Protein AF-A0A920R6Z5-F1 (afdb_monomer_lite)

Radius of gyration: 28.49 Å; chains: 1; bounding box: 77×48×72 Å

Sequence (158 aa):
MKVIALLLIAATTLSLGACSESNEEIQQRSEGIVAGDNTSSSNQIASERIIYRGDPPYLTNQPILDGKLHVNNTDDYLLFGGENIEEIRFSASKRSGGKATTVFRESGIGFLMDEQPYIEFSYHNKFYSLQILSRPYFYTMDFREIPSATIQLSEGYR

pLDDT: mean 74.61, std 23.25, range [28.02, 97.31]

Structure (mmCIF, N/CA/C/O backbone):
data_AF-A0A920R6Z5-F1
#
_entry.id   AF-A0A920R6Z5-F1
#
loop_
_atom_site.group_PDB
_atom_site.id
_atom_site.type_symbol
_atom_site.label_atom_id
_atom_site.label_alt_id
_atom_site.label_comp_id
_atom_site.label_asym_id
_atom_site.label_entity_id
_atom_site.label_seq_id
_atom_site.pdbx_PDB_ins_code
_atom_site.Cartn_x
_atom_site.Cartn_y
_atom_site.Cartn_z
_atom_site.occupancy
_atom_site.B_iso_or_equiv
_atom_site.auth_seq_id
_atom_site.auth_comp_id
_atom_site.auth_asym_id
_atom_site.auth_atom_id
_atom_site.pdbx_PDB_model_num
ATOM 1 N N . MET A 1 1 ? 57.783 -34.758 -15.915 1.00 42.62 1 MET A N 1
ATOM 2 C CA . MET A 1 1 ? 58.717 -33.999 -15.054 1.00 42.62 1 MET A CA 1
ATOM 3 C C . MET A 1 1 ? 57.953 -33.548 -13.820 1.00 42.62 1 MET A C 1
ATOM 5 O O . MET A 1 1 ? 56.875 -32.992 -13.966 1.00 42.62 1 MET A O 1
ATOM 9 N N . LYS A 1 2 ? 58.451 -33.908 -12.633 1.00 38.75 2 LYS A N 1
ATOM 10 C CA . LYS A 1 2 ? 57.886 -33.570 -11.318 1.00 38.75 2 LYS A CA 1
ATOM 11 C C . LYS A 1 2 ? 58.330 -32.161 -10.925 1.00 38.75 2 LYS A C 1
ATOM 13 O O . LYS A 1 2 ? 59.527 -31.910 -10.997 1.00 38.75 2 LYS A O 1
ATOM 18 N N . VAL A 1 3 ? 57.426 -31.332 -10.404 1.00 36.19 3 VAL A N 1
ATOM 19 C CA . VAL A 1 3 ? 57.762 -30.359 -9.351 1.00 36.19 3 VAL A CA 1
ATOM 20 C C . VAL A 1 3 ? 56.613 -30.343 -8.345 1.00 36.19 3 VAL A C 1
ATOM 22 O O . VAL A 1 3 ? 55.502 -29.920 -8.641 1.00 36.19 3 VAL A O 1
ATOM 25 N N . ILE A 1 4 ? 56.913 -30.890 -7.171 1.00 41.59 4 ILE A N 1
ATOM 26 C CA . ILE A 1 4 ? 56.166 -30.762 -5.922 1.00 41.59 4 ILE A CA 1
ATOM 27 C C . ILE A 1 4 ? 56.703 -29.491 -5.261 1.00 41.59 4 ILE A C 1
ATOM 29 O O . ILE A 1 4 ? 57.918 -29.371 -5.116 1.00 41.59 4 ILE A O 1
ATOM 33 N N . ALA A 1 5 ? 55.829 -28.577 -4.845 1.00 42.25 5 ALA A N 1
ATOM 34 C CA . ALA A 1 5 ? 56.184 -27.524 -3.901 1.00 42.25 5 ALA A CA 1
ATOM 35 C C . ALA A 1 5 ? 55.310 -27.679 -2.654 1.00 42.25 5 ALA A C 1
ATOM 37 O O . ALA A 1 5 ? 54.082 -27.667 -2.713 1.00 42.25 5 ALA A O 1
ATOM 38 N N . LEU A 1 6 ? 56.011 -27.922 -1.556 1.00 33.56 6 LEU A N 1
ATOM 39 C CA . LEU A 1 6 ? 55.560 -28.206 -0.205 1.00 33.56 6 LEU A CA 1
ATOM 40 C C . LEU A 1 6 ? 55.839 -26.961 0.657 1.00 33.56 6 LEU A C 1
ATOM 42 O O . LEU A 1 6 ? 56.820 -26.267 0.391 1.00 33.56 6 LEU A O 1
ATOM 46 N N . LEU A 1 7 ? 55.087 -26.826 1.761 1.00 32.56 7 LEU A N 1
ATOM 47 C CA . LEU A 1 7 ? 55.405 -26.045 2.979 1.00 32.56 7 LEU A CA 1
ATOM 48 C C . LEU A 1 7 ? 55.117 -24.520 2.878 1.00 32.56 7 LEU A C 1
ATOM 50 O O . LEU A 1 7 ? 55.384 -23.905 1.859 1.00 32.56 7 LEU A O 1
ATOM 54 N N . LEU A 1 8 ? 54.542 -23.824 3.871 1.00 31.42 8 LEU A N 1
ATOM 55 C CA . LEU A 1 8 ? 54.664 -23.947 5.329 1.00 31.42 8 LEU A CA 1
ATOM 56 C C . LEU A 1 8 ? 53.403 -23.395 6.042 1.00 31.42 8 LEU A C 1
ATOM 58 O O . LEU A 1 8 ? 5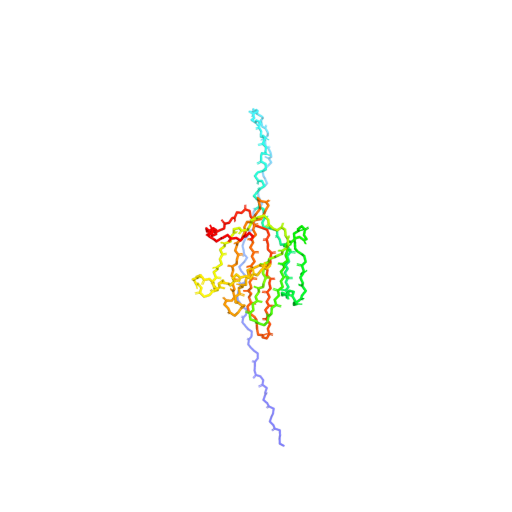2.873 -22.358 5.653 1.00 31.42 8 LEU A O 1
ATOM 62 N N . ILE A 1 9 ? 52.972 -24.059 7.118 1.00 42.78 9 ILE A N 1
ATOM 63 C CA . ILE A 1 9 ? 51.982 -23.566 8.091 1.00 42.78 9 ILE A CA 1
ATOM 64 C C . ILE A 1 9 ? 52.727 -22.713 9.126 1.00 42.78 9 ILE A C 1
ATOM 66 O O . ILE A 1 9 ? 53.754 -23.155 9.639 1.00 42.78 9 ILE A O 1
ATOM 70 N N . ALA A 1 10 ? 52.194 -21.544 9.484 1.00 38.34 10 ALA A N 1
ATOM 71 C CA . ALA A 1 10 ? 52.600 -20.817 10.684 1.00 38.34 10 ALA A CA 1
ATOM 72 C C . ALA A 1 10 ? 51.355 -20.463 11.506 1.00 38.34 10 ALA A C 1
ATOM 74 O O . ALA A 1 10 ? 50.543 -19.630 11.111 1.00 38.34 10 ALA A O 1
ATOM 75 N N . ALA A 1 11 ? 51.211 -21.151 12.637 1.00 41.53 11 ALA A N 1
ATOM 76 C CA . ALA A 1 11 ? 50.287 -20.814 13.706 1.00 41.53 11 ALA A CA 1
ATOM 77 C C . ALA A 1 11 ? 51.002 -19.888 14.696 1.00 41.53 11 ALA A C 1
ATOM 79 O O . ALA A 1 11 ? 52.106 -20.202 15.142 1.00 41.53 11 ALA A O 1
ATOM 80 N N . THR A 1 12 ? 50.359 -18.791 15.084 1.00 43.72 12 THR A N 1
ATOM 81 C CA . THR A 1 12 ? 50.748 -18.004 16.259 1.00 43.72 12 THR A CA 1
ATOM 82 C C . THR A 1 12 ? 49.513 -17.706 17.098 1.00 43.72 12 THR A C 1
ATOM 84 O O . THR A 1 12 ? 48.688 -16.855 16.784 1.00 43.72 12 THR A O 1
ATOM 87 N N . THR A 1 13 ? 49.397 -18.468 18.180 1.00 47.91 13 THR A N 1
ATOM 88 C CA . THR A 1 13 ? 48.501 -18.262 19.319 1.00 47.91 13 THR A CA 1
ATOM 89 C C . THR A 1 13 ? 49.161 -17.331 20.333 1.00 47.91 13 THR A C 1
ATOM 91 O O . THR A 1 13 ? 50.270 -17.631 20.761 1.00 47.91 13 THR A O 1
ATOM 94 N N . LEU A 1 14 ? 48.471 -16.279 20.776 1.00 35.09 14 LEU A N 1
ATOM 95 C CA . LEU A 1 14 ? 48.742 -15.464 21.976 1.00 35.09 14 LEU A CA 1
ATOM 96 C C . LEU A 1 14 ? 47.392 -14.795 22.312 1.00 35.09 14 LEU A C 1
ATOM 98 O O . LEU A 1 14 ? 46.780 -14.237 21.412 1.00 35.09 14 LEU A O 1
ATOM 102 N N . SER A 1 15 ? 46.809 -14.777 23.506 1.00 40.41 15 SER A N 1
ATOM 103 C CA . SER A 1 15 ? 47.178 -15.187 24.858 1.00 40.41 15 SER A CA 1
ATOM 104 C C . SER A 1 15 ? 45.860 -15.173 25.661 1.00 40.41 15 SER A C 1
ATOM 106 O O . SER A 1 15 ? 45.115 -14.195 25.573 1.00 40.41 15 SER A O 1
ATOM 108 N N . LEU A 1 16 ? 45.543 -16.245 26.398 1.00 37.94 16 LEU A N 1
ATOM 109 C CA . LEU A 1 16 ? 44.455 -16.247 27.382 1.00 37.94 16 LEU A CA 1
ATOM 110 C C . LEU A 1 16 ? 44.943 -15.539 28.649 1.00 37.94 16 LEU A C 1
ATOM 112 O O . LEU A 1 16 ? 45.855 -16.019 29.317 1.00 37.94 16 LEU A O 1
ATOM 116 N N . GLY A 1 17 ? 44.314 -14.416 28.988 1.00 35.28 17 GLY A N 1
ATOM 117 C CA . GLY A 1 17 ? 44.432 -13.819 30.313 1.00 35.28 17 GLY A CA 1
ATOM 118 C C . GLY A 1 17 ? 43.530 -14.561 31.295 1.00 35.28 17 GLY A C 1
ATOM 119 O O . GLY A 1 17 ? 42.311 -14.526 31.153 1.00 35.28 17 GLY A O 1
ATOM 120 N N . ALA A 1 18 ? 44.138 -15.216 32.282 1.00 34.34 18 ALA A N 1
ATOM 121 C CA . ALA A 1 18 ? 43.479 -15.737 33.472 1.00 34.34 18 ALA A CA 1
ATOM 122 C C . ALA A 1 18 ? 44.054 -15.037 34.709 1.00 34.34 18 ALA A C 1
ATOM 124 O O . ALA A 1 18 ? 45.264 -15.064 34.903 1.00 34.34 18 ALA A O 1
ATOM 125 N N . CYS A 1 19 ? 43.165 -14.451 35.509 1.00 32.09 19 CYS A N 1
ATOM 126 C CA . CYS A 1 19 ? 43.251 -14.087 36.932 1.00 32.09 19 CYS A CA 1
ATOM 127 C C . CYS A 1 19 ? 41.783 -13.854 37.348 1.00 32.09 19 CYS A C 1
ATOM 129 O O . CYS A 1 19 ? 41.050 -13.266 36.562 1.00 32.09 19 CYS A O 1
ATOM 131 N N . SER A 1 20 ? 41.227 -14.169 38.511 1.00 36.91 20 SER A N 1
ATOM 132 C CA . SER A 1 20 ? 41.544 -14.935 39.718 1.00 36.91 20 SER A CA 1
ATOM 133 C C . SER A 1 20 ? 40.230 -14.884 40.528 1.00 36.91 20 SER A C 1
ATOM 135 O O . SER A 1 20 ? 39.497 -13.901 40.429 1.00 36.91 20 SER A O 1
ATOM 137 N N . GLU A 1 21 ? 39.918 -15.927 41.291 1.00 40.72 21 GLU A N 1
ATOM 138 C CA . GLU A 1 21 ? 38.695 -16.070 42.097 1.00 40.72 21 GLU A CA 1
ATOM 139 C C . GLU A 1 21 ? 38.571 -15.034 43.230 1.00 40.72 21 GLU A C 1
ATOM 141 O O . GLU A 1 21 ? 39.572 -14.654 43.836 1.00 40.72 21 GLU A O 1
ATOM 146 N N . SER A 1 22 ? 37.325 -14.694 43.587 1.00 35.16 22 SER A N 1
ATOM 147 C CA . SER A 1 22 ? 36.889 -14.531 44.985 1.00 35.16 22 SER A CA 1
ATOM 148 C C . SER A 1 22 ? 35.356 -14.560 45.077 1.00 35.16 22 SER A C 1
ATOM 150 O O . SER A 1 22 ? 34.678 -13.644 44.610 1.00 35.16 22 SER A O 1
ATOM 152 N N . ASN A 1 23 ? 34.830 -15.627 45.684 1.00 38.75 23 ASN A N 1
ATOM 153 C CA . ASN A 1 23 ? 33.457 -15.731 46.176 1.00 38.75 23 ASN A CA 1
ATOM 154 C C . ASN A 1 23 ? 33.292 -14.841 47.412 1.00 38.75 23 ASN A C 1
ATOM 156 O O . ASN A 1 23 ? 34.039 -15.024 48.369 1.00 38.75 23 ASN A O 1
ATOM 160 N N . GLU A 1 24 ? 32.261 -13.998 47.446 1.00 41.25 24 GLU A N 1
ATOM 161 C CA . GLU A 1 24 ? 31.613 -13.614 48.703 1.00 41.25 24 GLU A CA 1
ATOM 162 C C . GLU A 1 24 ? 30.091 -13.674 48.540 1.00 41.25 24 GLU A C 1
ATOM 164 O O . GLU A 1 24 ? 29.473 -12.982 47.732 1.00 41.25 24 GLU A O 1
ATOM 169 N N . GLU A 1 25 ? 29.514 -14.585 49.313 1.00 33.25 25 GLU A N 1
ATOM 170 C CA . GLU A 1 25 ? 28.097 -14.817 49.532 1.00 33.25 25 GLU A CA 1
ATOM 171 C C . GLU A 1 25 ? 27.664 -13.922 50.704 1.00 33.25 25 GLU A C 1
ATOM 173 O O . GLU A 1 25 ? 28.235 -14.025 51.789 1.00 33.25 25 GLU A O 1
ATOM 178 N N . ILE A 1 26 ? 26.665 -13.049 50.527 1.00 39.03 26 ILE A N 1
ATOM 179 C CA . ILE A 1 26 ? 25.996 -12.392 51.662 1.00 39.03 26 ILE A CA 1
ATOM 180 C C . ILE A 1 26 ? 24.482 -12.573 51.546 1.00 39.03 26 ILE A C 1
ATOM 182 O O . ILE A 1 26 ? 23.834 -12.152 50.588 1.00 39.03 26 ILE A O 1
ATOM 186 N N . GLN A 1 27 ? 23.959 -13.243 52.573 1.00 32.97 27 GLN A N 1
ATOM 187 C CA . GLN A 1 27 ? 22.570 -13.601 52.816 1.00 32.97 27 GLN A CA 1
ATOM 188 C C . GLN A 1 27 ? 21.694 -12.416 53.261 1.00 32.97 27 GLN A C 1
ATOM 190 O O . GLN A 1 27 ? 22.149 -11.427 53.830 1.00 32.97 27 GLN A O 1
ATOM 195 N N . GLN A 1 28 ? 20.399 -12.614 53.013 1.00 39.69 28 GLN A N 1
ATOM 196 C CA . GLN A 1 28 ? 19.199 -11.867 53.403 1.00 39.69 28 GLN A CA 1
ATOM 197 C C . GLN A 1 28 ? 19.216 -11.124 54.752 1.00 39.69 28 GLN A C 1
ATOM 199 O O . GLN A 1 28 ? 19.573 -11.681 55.789 1.00 39.69 28 GLN A O 1
ATOM 204 N N . ARG A 1 29 ? 18.567 -9.948 54.774 1.00 33.38 29 ARG A N 1
ATOM 205 C CA . ARG A 1 29 ? 17.777 -9.502 55.933 1.00 33.38 29 ARG A CA 1
ATOM 206 C C . ARG A 1 29 ? 16.537 -8.721 55.484 1.00 33.38 29 ARG A C 1
ATOM 208 O O . ARG A 1 29 ? 16.626 -7.752 54.740 1.00 33.38 29 ARG A O 1
ATOM 215 N N . SER A 1 30 ? 15.385 -9.210 55.924 1.00 41.75 30 SER A N 1
ATOM 216 C CA . SER A 1 30 ? 14.029 -8.694 55.727 1.00 41.75 30 SER A CA 1
ATOM 217 C C . SER A 1 30 ? 13.649 -7.672 56.797 1.00 41.75 30 SER A C 1
ATOM 219 O O . SER A 1 30 ? 13.779 -8.026 57.965 1.00 41.75 30 SER A O 1
ATOM 221 N N . GLU A 1 31 ? 13.063 -6.524 56.435 1.00 37.06 31 GLU A N 1
ATOM 222 C CA . GLU A 1 31 ? 12.130 -5.747 57.281 1.00 37.06 31 GLU A CA 1
ATOM 223 C C . GLU A 1 31 ? 11.073 -5.051 56.376 1.00 37.06 31 GLU A C 1
ATOM 225 O O . GLU A 1 31 ? 11.426 -4.455 55.360 1.00 37.06 31 GLU A O 1
ATOM 230 N N . GLY A 1 32 ? 9.773 -5.205 56.695 1.00 28.02 32 GLY A N 1
ATOM 231 C CA . GLY A 1 32 ? 8.626 -4.509 56.058 1.00 28.02 32 GLY A CA 1
ATOM 232 C C . GLY A 1 32 ? 8.559 -3.023 56.462 1.00 28.02 32 GLY A C 1
ATOM 233 O O . GLY A 1 32 ? 9.382 -2.581 57.250 1.00 28.02 32 GLY A O 1
ATOM 234 N N . ILE A 1 33 ? 7.635 -2.147 56.045 1.00 38.56 33 ILE A N 1
ATOM 235 C CA . ILE A 1 33 ? 6.240 -2.166 55.546 1.00 38.56 33 ILE A CA 1
ATOM 236 C C . ILE A 1 33 ? 6.088 -0.834 54.737 1.00 38.56 33 ILE A C 1
ATOM 238 O O . ILE A 1 33 ? 6.807 0.116 55.029 1.00 38.56 33 ILE A O 1
ATOM 242 N N . VAL A 1 34 ? 5.274 -0.695 53.678 1.00 36.81 34 VAL A N 1
ATOM 243 C CA . VAL A 1 34 ? 3.970 0.023 53.654 1.00 36.81 34 VAL A CA 1
ATOM 244 C C . VAL A 1 34 ? 3.462 0.080 52.204 1.00 36.81 34 VAL A C 1
ATOM 246 O O . VAL A 1 34 ? 4.226 0.270 51.262 1.00 36.81 34 VAL A O 1
ATOM 249 N N . ALA A 1 35 ? 2.148 -0.101 52.080 1.00 40.06 35 ALA A N 1
ATOM 250 C CA . ALA A 1 35 ? 1.331 -0.124 50.880 1.00 40.06 35 ALA A CA 1
ATOM 251 C C . ALA A 1 35 ? 1.556 1.036 49.895 1.00 40.06 35 ALA A C 1
ATOM 253 O O . ALA A 1 35 ? 1.535 2.210 50.258 1.00 40.06 35 ALA A O 1
ATOM 254 N N . GLY A 1 36 ? 1.630 0.667 48.621 1.00 34.72 36 GLY A N 1
ATOM 255 C CA . GLY A 1 36 ? 1.333 1.509 47.474 1.00 34.72 36 GLY A CA 1
ATOM 256 C C . GLY A 1 36 ? 0.700 0.597 46.437 1.00 34.72 36 GLY A C 1
ATOM 257 O O . GLY A 1 36 ? 1.312 -0.386 46.025 1.00 34.72 36 GLY A O 1
ATOM 258 N N . ASP A 1 37 ? -0.559 0.865 46.125 1.00 42.03 37 ASP A N 1
ATOM 259 C CA . ASP A 1 37 ? -1.397 0.114 45.203 1.00 42.03 37 ASP A CA 1
ATOM 260 C C . ASP A 1 37 ? -0.752 0.131 43.809 1.00 42.03 37 ASP A C 1
ATOM 262 O O . ASP A 1 37 ? -0.951 1.047 43.011 1.00 42.03 37 ASP A O 1
ATOM 266 N N . ASN A 1 38 ? 0.099 -0.856 43.525 1.00 41.19 38 ASN A N 1
ATOM 267 C CA . ASN A 1 38 ? 0.658 -1.060 42.199 1.00 41.19 38 ASN A CA 1
ATOM 268 C C . ASN A 1 38 ? -0.432 -1.696 41.343 1.00 41.19 38 ASN A C 1
ATOM 270 O O . ASN A 1 38 ? -0.385 -2.883 41.008 1.00 41.19 38 ASN A O 1
ATOM 274 N N . THR A 1 39 ? -1.402 -0.871 40.946 1.00 44.78 39 THR A N 1
ATOM 275 C CA . THR A 1 39 ? -2.065 -1.076 39.666 1.00 44.78 39 THR A CA 1
ATOM 276 C C . THR A 1 39 ? -0.950 -1.017 38.635 1.00 44.78 39 THR A C 1
ATOM 278 O O . THR A 1 39 ? -0.516 0.047 38.199 1.00 44.78 39 THR A O 1
ATOM 281 N N . SER A 1 40 ? -0.416 -2.188 38.309 1.00 40.28 40 SER A N 1
ATOM 282 C CA . SER A 1 40 ? 0.400 -2.399 37.132 1.00 40.28 40 SER A CA 1
ATOM 283 C C . SER A 1 40 ? -0.539 -2.192 35.955 1.00 40.28 40 SER A C 1
ATOM 285 O O . SER A 1 40 ? -1.080 -3.128 35.376 1.00 40.28 40 SER A O 1
ATOM 287 N N . SER A 1 41 ? -0.774 -0.925 35.617 1.00 43.06 41 SER A N 1
ATOM 288 C CA . SER A 1 41 ? -1.143 -0.552 34.269 1.00 43.06 41 SER A CA 1
ATOM 289 C C . SER A 1 41 ? -0.015 -1.098 33.414 1.00 43.06 41 SER A C 1
ATOM 291 O O . SER A 1 41 ? 1.050 -0.486 33.301 1.00 43.06 41 SER A O 1
ATOM 293 N N . SER A 1 42 ? -0.206 -2.309 32.886 1.00 45.69 42 SER A N 1
ATOM 294 C CA . SER A 1 42 ? 0.573 -2.751 31.755 1.00 45.69 42 SER A CA 1
ATOM 295 C C . SER A 1 42 ? 0.276 -1.702 30.699 1.00 45.69 42 SER A C 1
ATOM 297 O O . SER A 1 42 ? -0.775 -1.728 30.058 1.00 45.69 42 SER A O 1
ATOM 299 N N . ASN A 1 43 ? 1.173 -0.731 30.559 1.00 43.12 43 ASN A N 1
ATOM 300 C CA . ASN A 1 43 ? 1.348 -0.057 29.297 1.00 43.12 43 ASN A CA 1
ATOM 301 C C . ASN A 1 43 ? 1.732 -1.190 28.352 1.00 43.12 43 ASN A C 1
ATOM 303 O O . ASN A 1 43 ? 2.906 -1.528 28.214 1.00 43.12 43 ASN A O 1
ATOM 307 N N . GLN A 1 44 ? 0.724 -1.860 27.788 1.00 53.41 44 GLN A N 1
ATOM 308 C CA . GLN A 1 44 ? 0.903 -2.620 26.575 1.00 53.41 44 GLN A CA 1
ATOM 309 C C . GLN A 1 44 ? 1.357 -1.567 25.583 1.00 53.41 44 GLN A C 1
ATOM 311 O O . GLN A 1 44 ? 0.554 -0.809 25.045 1.00 53.41 44 GLN A O 1
ATOM 316 N N . ILE A 1 45 ? 2.675 -1.444 25.445 1.00 59.34 45 ILE A N 1
ATOM 317 C CA . ILE A 1 45 ? 3.290 -0.759 24.326 1.00 59.34 45 ILE A CA 1
ATOM 318 C C . ILE A 1 45 ? 2.665 -1.458 23.128 1.00 59.34 45 ILE A C 1
ATOM 320 O O . ILE A 1 45 ? 2.931 -2.642 22.910 1.00 59.34 45 ILE A O 1
ATOM 324 N N . ALA A 1 46 ? 1.723 -0.784 22.470 1.00 62.78 46 ALA A N 1
ATOM 325 C CA . ALA A 1 46 ? 0.991 -1.350 21.357 1.00 62.78 46 ALA A CA 1
ATOM 326 C C . ALA A 1 46 ? 2.038 -1.787 20.327 1.00 62.78 46 ALA A C 1
ATOM 328 O O . ALA A 1 46 ? 2.780 -0.971 19.781 1.00 62.78 46 ALA A O 1
ATOM 329 N N . SER A 1 47 ? 2.203 -3.101 20.204 1.00 76.50 47 SER A N 1
ATOM 330 C CA . SER A 1 47 ? 3.290 -3.698 19.441 1.00 76.50 47 SER A CA 1
ATOM 331 C C . SER A 1 47 ? 2.855 -3.821 17.990 1.00 76.50 47 SER A C 1
ATOM 333 O O . SER A 1 47 ? 1.697 -4.145 17.717 1.00 76.50 47 SER A O 1
ATOM 335 N N . GLU A 1 48 ? 3.775 -3.559 17.064 1.00 89.19 48 GLU A N 1
ATOM 336 C CA . GLU A 1 48 ? 3.539 -3.816 15.646 1.00 89.19 48 GLU A CA 1
ATOM 337 C C . GLU A 1 48 ? 3.149 -5.284 15.433 1.00 89.19 48 GLU A C 1
ATOM 339 O O . GLU A 1 48 ? 3.805 -6.202 15.934 1.00 89.19 48 GLU A O 1
ATOM 344 N N . ARG A 1 49 ? 2.103 -5.515 14.638 1.00 93.19 49 ARG A N 1
ATOM 345 C CA . ARG A 1 49 ? 1.666 -6.859 14.253 1.00 93.19 49 ARG A CA 1
ATOM 34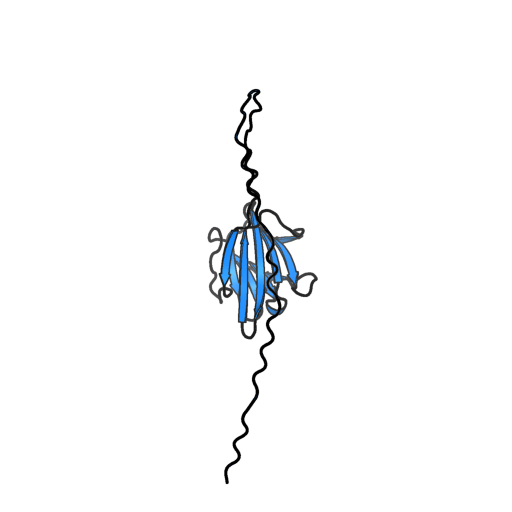6 C C . ARG A 1 49 ? 1.874 -7.052 12.759 1.00 93.19 49 ARG A C 1
ATOM 348 O O . ARG A 1 49 ? 1.299 -6.333 11.948 1.00 93.19 49 ARG A O 1
ATOM 355 N N . ILE A 1 50 ? 2.636 -8.079 12.390 1.00 93.06 50 ILE A N 1
ATOM 356 C CA . ILE A 1 50 ? 2.790 -8.488 10.989 1.00 93.06 50 ILE A CA 1
ATOM 357 C C . ILE A 1 50 ? 1.481 -9.131 10.520 1.00 93.06 50 ILE A C 1
ATOM 359 O O . ILE A 1 50 ? 1.001 -10.089 11.128 1.00 93.06 50 ILE A O 1
ATOM 363 N N . ILE A 1 51 ? 0.913 -8.599 9.439 1.00 90.81 51 ILE A N 1
ATOM 364 C CA . ILE A 1 51 ? -0.281 -9.141 8.782 1.00 90.81 51 ILE A CA 1
ATOM 365 C C . ILE A 1 51 ? 0.135 -10.050 7.630 1.00 90.81 51 ILE A C 1
ATOM 367 O O . ILE A 1 51 ? -0.382 -11.156 7.500 1.00 90.81 51 ILE A O 1
ATOM 371 N N . TYR A 1 52 ? 1.079 -9.593 6.806 1.00 90.25 52 TYR A N 1
ATOM 372 C CA . TYR A 1 52 ? 1.575 -10.343 5.660 1.00 90.25 52 TYR A CA 1
ATOM 373 C C . TYR A 1 52 ? 3.038 -10.000 5.374 1.00 90.25 52 TYR A C 1
ATOM 375 O O . TYR A 1 52 ? 3.445 -8.844 5.476 1.00 90.25 52 TYR A O 1
ATOM 383 N N . ARG A 1 53 ? 3.820 -11.006 4.976 1.00 92.81 53 ARG A N 1
ATOM 384 C CA . ARG A 1 53 ? 5.165 -10.822 4.427 1.00 92.81 53 ARG A CA 1
ATOM 385 C C . ARG A 1 53 ? 5.410 -11.848 3.331 1.00 92.81 53 ARG A C 1
ATOM 387 O O . ARG A 1 53 ? 5.349 -13.045 3.597 1.00 92.81 53 ARG A O 1
ATOM 394 N N . GLY A 1 54 ? 5.719 -11.378 2.132 1.00 91.50 54 GLY A N 1
ATOM 395 C CA . GLY A 1 54 ? 5.910 -12.244 0.973 1.00 91.50 54 GLY A CA 1
ATOM 396 C C . GLY A 1 54 ? 5.792 -11.476 -0.331 1.00 91.50 54 GLY A C 1
ATOM 397 O O . GLY A 1 54 ? 5.980 -10.260 -0.353 1.00 91.50 54 GLY A O 1
ATOM 398 N N . ASP A 1 55 ? 5.481 -12.183 -1.405 1.00 90.88 55 ASP A N 1
ATOM 399 C CA . ASP A 1 55 ? 5.289 -11.581 -2.720 1.00 90.88 55 ASP A CA 1
ATOM 400 C C . ASP A 1 55 ? 3.935 -10.853 -2.776 1.00 90.88 55 ASP A C 1
ATOM 402 O O . ASP A 1 55 ? 2.944 -11.344 -2.230 1.00 90.88 55 ASP A O 1
ATOM 406 N N . PRO A 1 56 ? 3.843 -9.669 -3.401 1.00 88.12 56 PRO A N 1
ATOM 407 C CA . PRO A 1 56 ? 2.557 -9.007 -3.552 1.00 88.12 56 PRO A CA 1
ATOM 408 C C . PRO A 1 56 ? 1.589 -9.907 -4.348 1.00 88.12 56 PRO A C 1
ATOM 410 O O . PRO A 1 56 ? 2.006 -10.578 -5.296 1.00 88.12 56 PRO A O 1
ATOM 413 N N . PRO A 1 57 ? 0.305 -9.960 -3.959 1.00 83.69 57 PRO A N 1
ATOM 414 C CA . PRO A 1 57 ? -0.689 -10.782 -4.642 1.00 83.69 57 PRO A CA 1
ATOM 415 C C . PRO A 1 57 ? -0.899 -10.303 -6.084 1.00 83.69 57 PRO A C 1
ATOM 417 O O . PRO A 1 57 ? -1.313 -9.168 -6.322 1.00 83.69 57 PRO A O 1
ATOM 420 N N . TYR A 1 58 ? -0.645 -11.184 -7.052 1.00 80.94 58 TYR A N 1
ATOM 421 C CA . TYR A 1 58 ? -0.764 -10.855 -8.470 1.00 80.94 58 TYR A CA 1
ATOM 422 C C . TYR A 1 58 ? -2.196 -11.016 -8.966 1.00 80.94 58 TYR A C 1
ATOM 424 O O . TYR A 1 58 ? -2.709 -12.134 -8.983 1.00 80.94 58 TYR A O 1
ATOM 432 N N . LEU A 1 59 ? -2.820 -9.914 -9.403 1.00 71.75 59 LEU A N 1
ATOM 433 C CA . LEU A 1 59 ? -4.155 -9.869 -10.030 1.00 71.75 59 LEU A CA 1
ATOM 434 C C . LEU A 1 59 ? -5.270 -10.676 -9.331 1.00 71.75 59 LEU A C 1
ATOM 436 O O . LEU A 1 59 ? -6.336 -10.904 -9.900 1.00 71.75 59 LEU A O 1
ATOM 440 N N . THR A 1 60 ? -5.064 -11.067 -8.081 1.00 69.75 60 THR A N 1
ATOM 441 C CA . THR A 1 60 ? -6.076 -11.593 -7.187 1.00 69.75 60 THR A CA 1
ATOM 442 C C . THR A 1 60 ? -6.414 -10.456 -6.249 1.00 69.75 60 THR A C 1
ATOM 444 O O . THR A 1 60 ? -5.534 -9.937 -5.569 1.00 69.75 60 THR A O 1
ATOM 447 N N . ASN A 1 61 ? -7.676 -10.030 -6.238 1.00 72.25 61 ASN A N 1
ATOM 448 C CA . ASN A 1 61 ? -8.190 -9.104 -5.234 1.00 72.25 61 ASN A CA 1
ATOM 449 C C . ASN A 1 61 ? -8.146 -9.813 -3.878 1.00 72.25 61 ASN A C 1
ATOM 451 O O . ASN A 1 61 ? -9.154 -10.337 -3.412 1.00 72.25 61 ASN A O 1
ATOM 455 N N . GLN A 1 62 ? -6.949 -9.942 -3.307 1.00 75.50 62 GLN A N 1
ATOM 456 C CA . GLN A 1 62 ? -6.723 -10.713 -2.106 1.00 75.50 62 GLN A CA 1
ATOM 457 C C . GLN A 1 62 ? -7.318 -9.906 -0.958 1.00 75.50 62 GLN A C 1
ATOM 459 O O . GLN A 1 62 ? -6.793 -8.830 -0.648 1.00 75.50 62 GLN A O 1
ATOM 464 N N . PRO A 1 63 ? -8.396 -10.395 -0.323 1.00 80.75 63 PRO A N 1
ATOM 465 C CA . PRO A 1 63 ? -8.952 -9.717 0.825 1.00 80.75 63 PRO A CA 1
ATOM 466 C C . PRO A 1 63 ? -7.907 -9.626 1.934 1.00 80.75 63 PRO A C 1
ATOM 468 O O . PRO A 1 63 ? -7.245 -10.614 2.273 1.00 80.75 63 PRO A O 1
ATOM 471 N N . ILE A 1 64 ? -7.794 -8.434 2.506 1.00 80.50 64 ILE A N 1
ATOM 472 C CA . ILE A 1 64 ? -7.034 -8.127 3.707 1.00 80.50 64 ILE A CA 1
ATOM 473 C C . ILE A 1 64 ? -7.973 -7.590 4.792 1.00 80.50 64 ILE A C 1
ATOM 475 O O . ILE A 1 64 ? -9.077 -7.119 4.521 1.00 80.50 64 ILE A O 1
ATOM 479 N N . LEU A 1 65 ? -7.517 -7.672 6.043 1.00 83.25 65 LEU A N 1
ATOM 480 C CA . LEU A 1 65 ? -8.230 -7.188 7.229 1.00 83.25 65 LEU A CA 1
ATOM 481 C C . LEU A 1 65 ? -9.619 -7.825 7.418 1.00 83.25 65 LEU A C 1
ATOM 483 O O . LEU A 1 65 ? -9.707 -8.924 7.958 1.00 83.25 65 LEU A O 1
ATOM 487 N N . ASP A 1 66 ? -10.685 -7.132 7.018 1.00 83.38 66 ASP A N 1
ATOM 488 C CA . ASP A 1 66 ? -12.089 -7.530 7.175 1.00 83.38 66 ASP A CA 1
ATOM 489 C C . ASP A 1 66 ? -12.702 -8.119 5.892 1.00 83.38 66 ASP A C 1
ATOM 491 O O . ASP A 1 66 ? -13.883 -8.463 5.858 1.00 83.38 66 ASP A O 1
ATOM 495 N N . GLY A 1 67 ? -11.897 -8.237 4.836 1.00 81.50 67 GLY A N 1
ATOM 496 C CA . GLY A 1 67 ? -12.303 -8.771 3.543 1.00 81.50 67 GLY A CA 1
ATOM 497 C C . GLY A 1 67 ? -12.909 -7.756 2.580 1.00 81.50 67 GLY A C 1
ATOM 498 O O . GLY A 1 67 ? -13.170 -8.110 1.429 1.00 81.50 67 GLY A O 1
ATOM 499 N N . LYS A 1 68 ? -13.085 -6.501 3.004 1.00 84.25 68 LYS A N 1
ATOM 500 C CA . LYS A 1 68 ? -13.520 -5.408 2.125 1.00 84.25 68 LYS A CA 1
ATOM 501 C C . LYS A 1 68 ? -12.349 -4.721 1.449 1.00 84.25 68 LYS A C 1
ATOM 503 O O . LYS A 1 68 ? -12.453 -4.349 0.287 1.00 84.25 68 LYS A O 1
ATOM 508 N N . LEU A 1 69 ? -11.248 -4.565 2.180 1.00 86.06 69 LEU A N 1
ATOM 509 C CA . LEU A 1 69 ? -10.010 -3.995 1.669 1.00 86.06 69 LEU A CA 1
ATOM 510 C C . LEU A 1 69 ? -9.182 -5.080 0.989 1.00 86.06 69 LEU A C 1
ATOM 512 O O . LEU A 1 69 ? -8.974 -6.149 1.554 1.00 86.06 69 LEU A O 1
ATOM 516 N N . HIS A 1 70 ? -8.710 -4.818 -0.216 1.00 87.38 70 HIS A N 1
ATOM 517 C CA . HIS A 1 70 ? -7.970 -5.725 -1.076 1.00 87.38 70 HIS A CA 1
ATOM 518 C C . HIS A 1 70 ? -6.640 -5.084 -1.473 1.00 87.38 70 HIS A C 1
ATOM 520 O O . HIS A 1 70 ? -6.515 -3.863 -1.609 1.00 87.38 70 HIS A O 1
ATOM 526 N N . VAL A 1 71 ? -5.641 -5.935 -1.681 1.00 87.31 71 VAL A N 1
ATOM 527 C CA . VAL A 1 71 ? -4.377 -5.555 -2.312 1.00 87.31 71 VAL A CA 1
ATOM 528 C C . VAL A 1 71 ? -4.167 -6.467 -3.504 1.00 87.31 71 VAL A C 1
ATOM 530 O O . VAL A 1 71 ? -4.370 -7.675 -3.400 1.00 87.31 71 VAL A O 1
ATOM 533 N N . ASN A 1 72 ? -3.749 -5.890 -4.621 1.00 87.75 72 ASN A N 1
ATOM 534 C CA . ASN A 1 72 ? -3.313 -6.607 -5.809 1.00 87.75 72 ASN A CA 1
ATOM 535 C C . ASN A 1 72 ? -2.198 -5.825 -6.501 1.00 87.75 72 ASN A C 1
ATOM 537 O O . ASN A 1 72 ? -2.043 -4.627 -6.286 1.00 87.75 72 ASN A O 1
ATOM 541 N N . ASN A 1 73 ? -1.403 -6.477 -7.339 1.00 86.50 73 ASN A N 1
ATOM 542 C CA . ASN A 1 73 ? -0.428 -5.777 -8.161 1.00 86.50 73 ASN A CA 1
ATOM 543 C C . ASN A 1 73 ? -0.504 -6.162 -9.640 1.00 86.50 73 ASN A C 1
ATOM 545 O O . ASN A 1 73 ? -1.005 -7.219 -10.023 1.00 86.50 73 ASN A O 1
ATOM 549 N N . THR A 1 74 ? 0.008 -5.240 -10.445 1.00 85.00 74 THR A N 1
ATOM 550 C CA . THR A 1 74 ? 0.375 -5.378 -11.857 1.00 85.00 74 THR A CA 1
ATOM 551 C C . THR A 1 74 ? 1.892 -5.198 -11.966 1.00 85.00 74 THR A C 1
ATOM 553 O O . THR A 1 74 ? 2.559 -5.012 -10.946 1.00 85.00 74 THR A O 1
ATOM 556 N N . ASP A 1 75 ? 2.440 -5.221 -13.180 1.00 78.75 75 ASP A N 1
ATOM 557 C CA . ASP A 1 75 ? 3.870 -4.960 -13.394 1.00 78.75 75 ASP A CA 1
ATOM 558 C C . ASP A 1 75 ? 4.260 -3.528 -12.981 1.00 78.75 75 ASP A C 1
ATOM 560 O O . ASP A 1 75 ? 5.346 -3.308 -12.445 1.00 78.75 75 ASP A O 1
ATOM 564 N N . ASP A 1 76 ? 3.344 -2.571 -13.162 1.00 87.44 76 ASP A N 1
ATOM 565 C CA . ASP A 1 76 ? 3.602 -1.149 -12.922 1.00 87.44 76 ASP A CA 1
ATOM 566 C C . ASP A 1 76 ? 3.086 -0.670 -11.560 1.00 87.44 76 ASP A C 1
ATOM 568 O O . ASP A 1 76 ? 3.727 0.142 -10.891 1.00 87.44 76 ASP A O 1
ATOM 572 N N . TYR A 1 77 ? 1.910 -1.147 -11.141 1.00 90.00 77 TYR A N 1
ATOM 573 C CA . TYR A 1 77 ? 1.188 -0.606 -9.990 1.00 90.00 77 TYR A CA 1
ATOM 574 C C . TYR A 1 77 ? 0.878 -1.659 -8.935 1.00 90.00 77 TYR A C 1
ATOM 576 O O . TYR A 1 77 ? 0.328 -2.717 -9.246 1.00 90.00 77 TYR A O 1
ATOM 584 N N . LEU A 1 78 ? 1.100 -1.289 -7.675 1.00 90.69 78 LEU A N 1
ATOM 585 C CA . LEU A 1 78 ? 0.387 -1.843 -6.536 1.00 90.69 78 LEU A CA 1
ATOM 586 C C . LEU A 1 78 ? -0.960 -1.130 -6.431 1.00 90.69 78 LEU A C 1
ATOM 588 O O . LEU A 1 78 ? -1.019 0.093 -6.325 1.00 90.69 78 LEU A O 1
ATOM 592 N N . LEU A 1 79 ? -2.032 -1.898 -6.457 1.00 89.94 79 LEU A N 1
ATOM 593 C CA . LEU A 1 79 ? -3.395 -1.450 -6.265 1.00 89.94 79 LEU A CA 1
ATOM 594 C C . LEU A 1 79 ? -3.832 -1.781 -4.837 1.00 89.94 79 LEU A C 1
ATOM 596 O O . LEU A 1 79 ? -3.673 -2.898 -4.346 1.00 89.94 79 LEU A O 1
ATOM 600 N N . PHE A 1 80 ? -4.362 -0.766 -4.170 1.00 88.00 80 PHE A N 1
ATOM 601 C CA . PHE A 1 80 ? -4.838 -0.817 -2.800 1.00 88.00 80 PHE A CA 1
ATOM 602 C C . PHE A 1 80 ? -6.233 -0.195 -2.762 1.00 88.00 80 PHE A C 1
ATOM 604 O O . PHE A 1 80 ? -6.398 0.980 -3.084 1.00 88.00 80 PHE A O 1
ATOM 611 N N . GLY A 1 81 ? -7.254 -0.967 -2.414 1.00 85.50 81 GLY A N 1
ATOM 612 C CA . GLY A 1 81 ? -8.638 -0.505 -2.511 1.00 85.50 81 GLY A CA 1
ATOM 613 C C . GLY A 1 81 ? -9.627 -1.616 -2.231 1.00 85.50 81 GLY A C 1
ATOM 614 O O . GLY A 1 81 ? -9.274 -2.577 -1.571 1.00 85.50 81 GLY A O 1
ATOM 615 N N . GLY A 1 82 ? -10.866 -1.504 -2.686 1.00 84.31 82 GLY A N 1
ATOM 616 C CA . GLY A 1 82 ? -11.895 -2.493 -2.386 1.00 84.31 82 GLY A CA 1
ATOM 617 C C . GLY A 1 82 ? -13.303 -1.927 -2.477 1.00 84.31 82 GLY A C 1
ATOM 618 O O . GLY A 1 82 ? -13.509 -0.798 -2.920 1.00 84.31 82 GLY A O 1
ATOM 619 N N . GLU A 1 83 ? -14.278 -2.723 -2.056 1.00 81.56 83 GLU A N 1
ATOM 620 C CA . GLU A 1 83 ? -15.697 -2.381 -2.154 1.00 81.56 83 GLU A CA 1
ATOM 621 C C . GLU A 1 83 ? -16.263 -1.938 -0.803 1.00 81.56 83 GLU A C 1
ATOM 623 O O . GLU A 1 83 ? -15.931 -2.500 0.242 1.00 81.56 83 GLU A O 1
ATOM 628 N N . ASN A 1 84 ? -17.188 -0.972 -0.824 1.00 79.81 84 ASN A N 1
ATOM 629 C CA . ASN A 1 84 ? -17.886 -0.479 0.372 1.00 79.81 84 ASN A CA 1
ATOM 630 C C . ASN A 1 84 ? -16.929 0.024 1.474 1.00 79.81 84 ASN A C 1
ATOM 632 O O . ASN A 1 84 ? -17.136 -0.238 2.664 1.00 79.81 84 ASN A O 1
ATOM 636 N N . ILE A 1 85 ? -15.863 0.714 1.065 1.00 80.94 85 ILE A N 1
ATOM 637 C CA . ILE A 1 85 ? -14.906 1.374 1.953 1.00 80.94 85 ILE A CA 1
ATOM 638 C C . ILE A 1 85 ? -15.480 2.743 2.330 1.00 80.94 85 ILE A C 1
ATOM 640 O O . ILE A 1 85 ? -15.798 3.533 1.453 1.00 80.94 85 ILE A O 1
ATOM 644 N N . GLU A 1 86 ? -15.623 3.029 3.626 1.00 78.75 86 GLU A N 1
ATOM 645 C CA . GLU A 1 86 ? -16.188 4.312 4.077 1.00 78.75 86 GLU A CA 1
ATOM 646 C C . GLU A 1 86 ? -15.215 5.482 3.872 1.00 78.75 86 GLU A C 1
ATOM 648 O O . GLU A 1 86 ? -15.570 6.497 3.276 1.00 78.75 86 GLU A O 1
ATOM 653 N N . GLU A 1 87 ? -13.990 5.352 4.387 1.00 84.31 87 GLU A N 1
ATOM 654 C CA . GLU A 1 87 ? -12.917 6.326 4.197 1.00 84.31 87 GLU A CA 1
ATOM 655 C C . GLU A 1 87 ? -11.560 5.679 4.492 1.00 84.31 87 GLU A C 1
ATOM 657 O O . GLU A 1 87 ? -11.385 5.014 5.518 1.00 84.31 87 GLU A O 1
ATOM 662 N N . ILE A 1 88 ? -10.577 5.912 3.621 1.00 87.50 88 ILE A N 1
ATOM 663 C CA . ILE A 1 88 ? -9.171 5.628 3.920 1.00 87.50 88 ILE A CA 1
ATOM 664 C C . ILE A 1 88 ? -8.376 6.909 3.791 1.00 87.50 88 ILE A C 1
ATOM 666 O O . ILE A 1 88 ? -8.340 7.519 2.723 1.00 87.50 88 ILE A O 1
ATOM 670 N N . ARG A 1 89 ? -7.691 7.280 4.876 1.00 92.31 89 ARG A N 1
ATOM 671 C CA . ARG A 1 89 ? -6.675 8.327 4.840 1.00 92.31 89 ARG A CA 1
ATOM 672 C C . ARG A 1 89 ? -5.306 7.703 4.716 1.00 92.31 89 ARG A C 1
ATOM 674 O O . ARG A 1 89 ? -5.002 6.788 5.474 1.00 92.31 89 ARG A O 1
ATOM 681 N N . PHE A 1 90 ? -4.484 8.208 3.808 1.00 93.94 90 PHE A N 1
ATOM 682 C CA . PHE A 1 90 ? -3.160 7.654 3.564 1.00 93.94 90 PHE A CA 1
ATOM 683 C C . PHE A 1 90 ? -2.111 8.728 3.287 1.00 93.94 90 PHE A C 1
ATOM 685 O O . PHE A 1 90 ? -2.412 9.900 3.039 1.00 93.94 90 PHE A O 1
ATOM 692 N N . SER A 1 91 ? -0.860 8.295 3.354 1.00 95.38 91 SER A N 1
ATOM 693 C CA . SER A 1 91 ? 0.302 8.991 2.819 1.00 95.38 91 SER A CA 1
ATOM 694 C C . SER A 1 91 ? 1.273 7.953 2.272 1.00 95.38 91 SER A C 1
ATOM 696 O O . SER A 1 91 ? 1.401 6.866 2.831 1.00 95.38 91 SER A O 1
ATOM 698 N N . ALA A 1 92 ? 1.954 8.291 1.180 1.00 96.00 92 ALA A N 1
ATOM 699 C CA . ALA A 1 92 ? 2.890 7.391 0.525 1.00 96.00 92 ALA A CA 1
ATOM 700 C C . ALA A 1 92 ? 4.188 8.115 0.161 1.00 96.00 92 ALA A C 1
ATOM 702 O O . ALA A 1 92 ? 4.169 9.222 -0.388 1.00 96.00 92 ALA A O 1
ATOM 703 N N . SER A 1 93 ? 5.321 7.486 0.458 1.00 96.19 93 SER A N 1
ATOM 704 C CA . SER A 1 93 ? 6.654 7.989 0.138 1.00 96.19 93 SER A CA 1
ATOM 705 C C . SER A 1 93 ? 7.429 7.000 -0.721 1.00 96.19 93 SER A C 1
ATOM 707 O O . SER A 1 93 ? 7.238 5.789 -0.631 1.00 96.19 93 SER A O 1
ATOM 709 N N . LYS A 1 94 ? 8.312 7.518 -1.577 1.00 97.31 94 LYS A N 1
ATOM 710 C CA . LYS A 1 94 ? 9.236 6.682 -2.352 1.00 97.31 94 LYS A CA 1
ATOM 711 C C . LYS A 1 94 ? 10.349 6.196 -1.443 1.00 97.31 94 LYS A C 1
ATOM 713 O O . LYS A 1 94 ? 10.782 6.926 -0.546 1.00 97.31 94 LYS A O 1
ATOM 718 N N . ARG A 1 95 ? 10.936 5.042 -1.755 1.00 94.44 95 ARG A N 1
ATOM 719 C CA . ARG A 1 95 ? 12.150 4.587 -1.061 1.00 94.44 95 ARG A CA 1
ATOM 720 C C . ARG A 1 95 ? 13.306 5.585 -1.170 1.00 94.44 95 ARG A C 1
ATOM 722 O O . ARG A 1 95 ? 14.083 5.728 -0.230 1.00 94.44 95 ARG A O 1
ATOM 729 N N . SER A 1 96 ? 13.427 6.268 -2.307 1.00 93.69 96 SER A N 1
ATOM 730 C CA . SER A 1 96 ? 14.438 7.309 -2.539 1.00 93.69 96 SER A CA 1
ATOM 731 C C . SER A 1 96 ? 14.178 8.608 -1.765 1.00 93.69 96 SER A C 1
ATOM 733 O O . SER A 1 96 ? 14.976 9.537 -1.858 1.00 93.69 96 SER A O 1
ATOM 735 N N . GLY A 1 97 ? 13.061 8.699 -1.040 1.00 93.06 97 GLY A N 1
ATOM 736 C CA . GLY A 1 97 ? 12.556 9.928 -0.444 1.00 93.06 97 GLY A CA 1
ATOM 737 C C . GLY A 1 97 ? 11.584 10.676 -1.359 1.00 93.06 97 GLY A C 1
ATOM 738 O O . GLY A 1 97 ? 11.512 10.442 -2.568 1.00 93.06 97 GLY A O 1
ATOM 739 N N . GLY A 1 98 ? 10.828 11.596 -0.758 1.00 94.81 98 GLY A N 1
ATOM 740 C CA . GLY A 1 98 ? 9.757 12.332 -1.429 1.00 94.81 98 GLY A CA 1
ATOM 741 C C . GLY A 1 98 ? 8.441 11.554 -1.504 1.00 94.81 98 GLY A C 1
ATOM 742 O O . GLY A 1 98 ? 8.344 10.405 -1.072 1.00 94.81 98 GLY A O 1
ATOM 743 N N . LYS A 1 99 ? 7.408 12.214 -2.029 1.00 96.06 99 LYS A N 1
ATOM 744 C CA . LYS A 1 99 ? 6.053 11.665 -2.153 1.00 96.06 99 LYS A CA 1
ATOM 745 C C . LYS A 1 99 ? 5.980 10.649 -3.295 1.00 96.06 99 LYS A C 1
ATOM 747 O O . LYS A 1 99 ? 6.491 10.937 -4.377 1.00 96.06 99 LYS A O 1
ATOM 752 N N . ALA A 1 100 ? 5.358 9.497 -3.056 1.00 96.19 100 ALA A N 1
ATOM 753 C CA . ALA A 1 100 ? 5.113 8.501 -4.097 1.00 96.19 100 ALA A CA 1
ATOM 754 C C . ALA A 1 100 ? 4.060 8.986 -5.102 1.00 96.19 100 ALA A C 1
ATOM 756 O O . ALA A 1 100 ? 3.201 9.811 -4.784 1.00 96.19 100 ALA A O 1
ATOM 757 N N . THR A 1 101 ? 4.140 8.476 -6.324 1.00 95.44 101 THR A N 1
ATOM 758 C CA . THR A 1 101 ? 3.151 8.736 -7.364 1.00 95.44 101 THR A CA 1
ATOM 759 C C . THR A 1 101 ? 1.873 7.960 -7.050 1.00 95.44 101 THR A C 1
ATOM 761 O O . THR A 1 101 ? 1.880 6.729 -7.004 1.00 95.44 101 THR A O 1
ATOM 764 N N . THR A 1 102 ? 0.779 8.697 -6.859 1.00 93.50 102 THR A N 1
ATOM 765 C CA . THR A 1 102 ? -0.556 8.165 -6.560 1.00 93.50 102 THR A CA 1
ATOM 766 C C . THR A 1 102 ? -1.456 8.288 -7.790 1.00 93.50 102 THR A C 1
ATOM 768 O O . THR A 1 102 ? -1.552 9.363 -8.383 1.00 93.50 102 THR A O 1
ATOM 771 N N . VAL A 1 103 ? -2.166 7.216 -8.149 1.00 91.12 103 VAL A N 1
ATOM 772 C CA . VAL A 1 103 ? -3.179 7.207 -9.216 1.00 91.12 103 VAL A CA 1
ATOM 773 C C . VAL A 1 103 ? -4.512 6.729 -8.650 1.00 91.12 103 VAL A C 1
ATOM 775 O O . VAL A 1 103 ? -4.639 5.572 -8.266 1.00 91.12 103 VAL A O 1
ATOM 778 N N . PHE A 1 104 ? -5.525 7.590 -8.627 1.00 88.06 104 PHE A N 1
ATOM 779 C CA 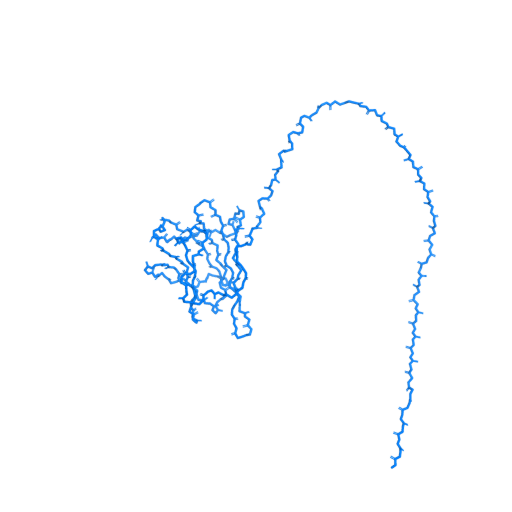. PHE A 1 104 ? -6.870 7.202 -8.198 1.00 88.06 104 PHE A CA 1
ATOM 780 C C . PHE A 1 104 ? -7.580 6.399 -9.294 1.00 88.06 104 PHE A C 1
ATOM 782 O O . PHE A 1 104 ? -7.543 6.767 -10.470 1.00 88.06 104 PHE A O 1
ATOM 789 N N . ARG A 1 105 ? -8.211 5.291 -8.908 1.00 83.06 105 ARG A N 1
ATOM 790 C CA . ARG A 1 105 ? -8.972 4.382 -9.773 1.00 83.06 105 ARG A CA 1
ATOM 791 C C . ARG A 1 105 ? -10.354 4.138 -9.171 1.00 83.06 105 ARG A C 1
ATOM 793 O O . ARG A 1 105 ? -10.584 4.437 -8.007 1.00 83.06 105 ARG A O 1
ATOM 800 N N . GLU A 1 106 ? -11.261 3.583 -9.969 1.00 78.25 106 GLU A N 1
ATOM 801 C CA . GLU A 1 106 ? -12.671 3.386 -9.593 1.00 78.25 106 GLU A CA 1
ATOM 802 C C . GLU A 1 106 ? -12.864 2.567 -8.307 1.00 78.25 106 GLU A C 1
ATOM 804 O O . GLU A 1 106 ? -13.778 2.842 -7.541 1.00 78.25 106 GLU A O 1
ATOM 809 N N . SER A 1 107 ? -11.990 1.591 -8.052 1.00 79.38 107 SER A N 1
ATOM 810 C CA . SER A 1 107 ? -12.068 0.708 -6.885 1.00 79.38 107 SER A CA 1
ATOM 811 C C . SER A 1 107 ? -10.834 0.790 -5.982 1.00 79.38 107 SER A C 1
ATOM 813 O O . SER A 1 107 ? -10.560 -0.152 -5.239 1.00 79.38 107 SER A O 1
ATOM 815 N N . GLY A 1 108 ? -10.035 1.860 -6.070 1.00 87.00 108 GLY A N 1
ATOM 816 C CA . GLY A 1 108 ? -8.857 1.994 -5.219 1.00 87.00 108 GLY A CA 1
ATOM 817 C C . GLY A 1 108 ? -7.829 3.031 -5.643 1.00 87.00 108 GLY A C 1
ATOM 818 O O . GLY A 1 108 ? -8.046 3.895 -6.488 1.00 87.00 108 GLY A O 1
ATOM 819 N N . ILE A 1 109 ? -6.658 2.908 -5.039 1.00 91.50 109 ILE A N 1
ATOM 820 C CA . ILE A 1 109 ? -5.511 3.787 -5.190 1.00 91.50 109 ILE A CA 1
ATOM 821 C C . ILE A 1 109 ? -4.345 2.955 -5.731 1.00 91.50 109 ILE A C 1
ATOM 823 O O . ILE A 1 109 ? -4.010 1.900 -5.195 1.00 91.50 109 ILE A O 1
ATOM 827 N N . GLY A 1 110 ? -3.737 3.421 -6.815 1.00 92.38 110 GLY A N 1
ATOM 828 C CA . GLY A 1 110 ? -2.551 2.835 -7.418 1.00 92.38 110 GLY A CA 1
ATOM 829 C C . GLY A 1 110 ? -1.279 3.557 -6.997 1.00 92.38 110 GLY A C 1
ATOM 830 O O . GLY A 1 110 ? -1.23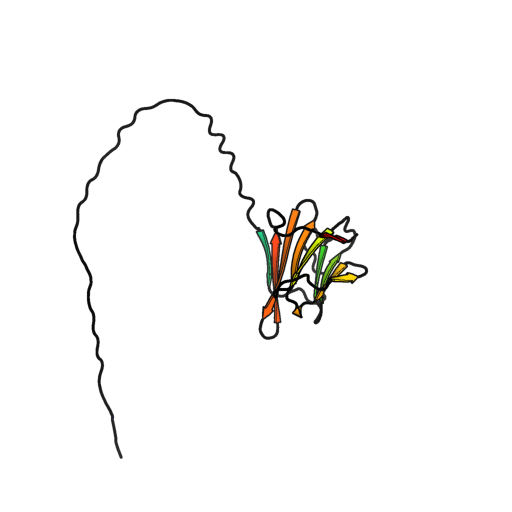0 4.786 -7.016 1.00 92.38 110 GLY A O 1
ATOM 831 N N . PHE A 1 111 ? -0.237 2.787 -6.703 1.00 94.06 111 PHE A N 1
ATOM 832 C CA . PHE A 1 111 ? 1.109 3.269 -6.410 1.00 94.06 111 PHE A CA 1
ATOM 833 C C . PHE A 1 111 ? 2.110 2.585 -7.332 1.00 94.06 111 PHE A C 1
ATOM 835 O O . PHE A 1 111 ? 2.038 1.370 -7.514 1.00 94.06 111 PHE A O 1
ATOM 842 N N . LEU A 1 112 ? 3.038 3.346 -7.908 1.00 94.25 112 LEU A N 1
ATOM 843 C CA . LEU A 1 112 ? 4.066 2.791 -8.789 1.00 94.25 112 LEU A CA 1
ATOM 844 C C . LEU A 1 112 ? 5.014 1.865 -8.014 1.00 94.25 112 LEU A C 1
ATOM 846 O O . LEU A 1 112 ? 5.582 2.269 -7.003 1.00 94.25 112 LEU A O 1
ATOM 850 N N . MET A 1 113 ? 5.179 0.619 -8.464 1.00 92.44 113 MET A N 1
ATOM 851 C CA . MET A 1 113 ? 5.993 -0.380 -7.759 1.00 92.44 113 MET A CA 1
ATOM 852 C C . MET A 1 113 ? 7.496 -0.104 -7.845 1.00 92.44 113 MET A C 1
ATOM 854 O O . MET A 1 113 ? 8.224 -0.374 -6.885 1.00 92.44 113 MET A O 1
ATOM 858 N N . ASP A 1 114 ? 7.960 0.449 -8.965 1.00 93.56 114 ASP A N 1
ATOM 859 C CA . ASP A 1 114 ? 9.367 0.791 -9.208 1.00 93.56 114 ASP A CA 1
ATOM 860 C C . ASP A 1 114 ? 9.881 1.885 -8.253 1.00 93.56 114 ASP A C 1
ATOM 862 O O . ASP A 1 114 ? 11.050 1.876 -7.853 1.00 93.56 114 ASP A O 1
ATOM 866 N N . GLU A 1 115 ? 8.988 2.755 -7.779 1.00 95.81 115 GLU A N 1
ATOM 867 C CA . GLU A 1 115 ? 9.263 3.746 -6.735 1.00 95.81 115 GLU A CA 1
ATOM 868 C C . GLU A 1 115 ? 9.456 3.131 -5.338 1.00 95.81 115 GLU A C 1
ATOM 870 O O . GLU A 1 115 ? 9.896 3.829 -4.414 1.00 95.81 115 GLU A O 1
ATOM 875 N N . GLN A 1 116 ? 9.167 1.831 -5.180 1.00 95.88 116 GLN A N 1
ATOM 876 C CA . GLN A 1 116 ? 9.225 1.092 -3.915 1.00 95.88 116 GLN A CA 1
ATOM 877 C C . GLN A 1 116 ? 8.483 1.837 -2.792 1.00 95.88 116 GLN A C 1
ATOM 879 O O . GLN A 1 116 ? 9.114 2.314 -1.840 1.00 95.88 116 GLN A O 1
ATOM 884 N N . PRO A 1 117 ? 7.157 2.014 -2.927 1.00 95.56 117 PRO A N 1
ATOM 885 C CA . PRO A 1 117 ? 6.393 2.874 -2.044 1.00 95.56 117 PRO A CA 1
ATOM 886 C C . PRO A 1 117 ? 6.344 2.320 -0.615 1.00 95.56 117 PRO A C 1
ATOM 888 O O . PRO A 1 117 ? 6.179 1.118 -0.388 1.00 95.56 117 PRO A O 1
ATOM 891 N N . TYR A 1 118 ? 6.451 3.231 0.349 1.00 96.38 118 TYR A N 1
ATOM 892 C CA . TYR A 1 118 ? 6.052 3.032 1.737 1.00 96.38 118 TYR A CA 1
ATOM 893 C C . TYR A 1 118 ? 4.756 3.799 1.977 1.00 96.38 118 TYR A C 1
ATOM 895 O O . TYR A 1 118 ? 4.729 5.022 1.840 1.00 96.38 118 TYR A O 1
ATOM 903 N N . ILE A 1 119 ? 3.686 3.081 2.300 1.00 95.31 119 ILE A N 1
ATOM 904 C CA . ILE A 1 119 ? 2.340 3.627 2.459 1.00 95.31 119 ILE A CA 1
ATOM 905 C C . ILE A 1 119 ? 1.935 3.445 3.916 1.00 95.31 119 ILE A C 1
ATOM 907 O O . ILE A 1 119 ? 2.003 2.334 4.435 1.00 95.31 119 ILE A O 1
ATOM 911 N N . GLU A 1 120 ? 1.468 4.508 4.562 1.00 96.06 120 GLU A N 1
ATOM 912 C CA . GLU A 1 120 ? 0.717 4.392 5.810 1.00 96.06 120 GLU A CA 1
ATOM 913 C C . GLU A 1 120 ? -0.714 4.828 5.594 1.00 96.06 120 GLU A C 1
ATOM 915 O O . GLU A 1 120 ? -0.971 5.801 4.883 1.00 96.06 120 GLU A O 1
ATOM 920 N N . PHE A 1 121 ? -1.642 4.115 6.221 1.00 94.12 121 PHE A N 1
ATOM 921 C CA . PHE A 1 121 ? -3.053 4.430 6.121 1.00 94.12 121 PHE A CA 1
ATOM 922 C C . PHE A 1 121 ? -3.810 4.133 7.409 1.00 94.12 121 PHE A C 1
ATOM 924 O O . PHE A 1 121 ? -3.418 3.281 8.210 1.00 94.12 121 PHE A O 1
ATOM 931 N N . SER A 1 122 ? -4.916 4.848 7.601 1.00 93.12 122 SER A N 1
ATOM 932 C CA . SER A 1 122 ? -5.876 4.573 8.664 1.00 93.12 122 SER A CA 1
ATOM 933 C C . SER A 1 122 ? -7.107 3.870 8.108 1.00 93.12 122 SER A C 1
ATOM 935 O O . SER A 1 122 ? -7.679 4.333 7.119 1.00 93.12 122 SER A O 1
ATOM 937 N N . TYR A 1 123 ? -7.546 2.812 8.784 1.00 90.38 123 TYR A N 1
ATOM 938 C CA . TYR A 1 123 ? -8.769 2.081 8.461 1.00 90.38 123 TYR A CA 1
ATOM 939 C C . TYR A 1 123 ? -9.415 1.545 9.744 1.00 90.38 123 TYR A C 1
ATOM 941 O O . TYR A 1 123 ? -8.719 0.993 10.593 1.00 90.38 123 TYR A O 1
ATOM 949 N N . HIS A 1 124 ? -10.727 1.744 9.918 1.00 88.56 124 HIS A N 1
ATOM 950 C CA . HIS A 1 124 ? -11.490 1.320 11.110 1.00 88.56 124 HIS A CA 1
ATOM 951 C C . HIS A 1 124 ? -10.809 1.671 12.454 1.00 88.56 124 HIS A C 1
ATOM 953 O O . HIS A 1 124 ? -10.657 0.825 13.335 1.00 88.56 124 HIS A O 1
ATOM 959 N N . ASN A 1 125 ? -10.379 2.928 12.610 1.00 88.38 125 ASN A N 1
ATOM 960 C CA . ASN A 1 125 ? -9.676 3.443 13.798 1.00 88.38 125 ASN A CA 1
ATOM 961 C C . ASN A 1 125 ? -8.356 2.723 14.142 1.00 88.38 125 ASN A C 1
ATOM 963 O O . ASN A 1 125 ? -7.876 2.813 15.272 1.00 88.38 125 ASN A O 1
ATOM 967 N N . LYS A 1 126 ? -7.751 2.034 13.172 1.00 92.44 126 LYS A N 1
ATOM 968 C CA . LYS A 1 126 ? -6.424 1.422 13.268 1.00 92.44 126 LYS A CA 1
ATOM 969 C C . LYS A 1 126 ? -5.481 2.015 12.231 1.00 92.44 126 LYS A C 1
ATOM 971 O O . LYS A 1 126 ? -5.930 2.586 11.236 1.00 92.44 126 LYS A O 1
ATOM 976 N N . PHE A 1 127 ? -4.183 1.859 12.467 1.00 94.94 127 PHE A N 1
ATOM 977 C CA . PHE A 1 127 ? -3.133 2.307 11.562 1.00 94.94 127 PHE A CA 1
ATOM 978 C C . PHE A 1 127 ? -2.385 1.119 10.986 1.00 94.94 127 PHE A C 1
ATOM 980 O O . PHE A 1 127 ? -2.146 0.115 11.658 1.00 94.94 127 PHE A O 1
ATOM 987 N N . TYR A 1 128 ? -1.989 1.266 9.733 1.00 94.50 128 TYR A N 1
ATOM 988 C CA . TYR A 1 128 ? -1.314 0.225 8.992 1.00 94.50 128 TYR A CA 1
ATOM 989 C C . TYR A 1 128 ? -0.164 0.802 8.180 1.00 94.50 128 TYR A C 1
ATOM 991 O O . TYR A 1 128 ? -0.245 1.942 7.720 1.00 94.50 128 TYR A O 1
ATOM 999 N N . SER A 1 129 ? 0.874 -0.005 7.973 1.00 95.50 129 SER A N 1
ATOM 1000 C CA . SER A 1 129 ? 1.955 0.284 7.035 1.00 95.50 129 SER A CA 1
ATOM 1001 C C . SER A 1 129 ? 2.096 -0.825 6.002 1.00 95.50 129 SER A C 1
ATOM 1003 O O . SER A 1 129 ? 1.984 -2.012 6.312 1.00 95.50 129 SER A O 1
ATOM 1005 N N . LEU A 1 130 ? 2.340 -0.424 4.759 1.00 94.44 130 LEU A N 1
ATOM 1006 C CA . LEU A 1 130 ? 2.538 -1.294 3.613 1.00 94.44 130 LEU A CA 1
ATOM 1007 C C . LEU A 1 130 ? 3.816 -0.867 2.896 1.00 94.44 130 LEU A C 1
ATOM 1009 O O . LEU A 1 130 ? 3.897 0.233 2.351 1.00 94.44 130 LEU A O 1
ATOM 1013 N N . GLN A 1 131 ? 4.826 -1.731 2.915 1.00 95.56 131 GLN A N 1
ATOM 1014 C CA . GLN A 1 131 ? 6.120 -1.468 2.300 1.00 95.56 131 GLN A CA 1
ATOM 1015 C C . GLN A 1 131 ? 6.348 -2.389 1.106 1.00 95.56 131 GLN A C 1
ATOM 1017 O O . GLN A 1 131 ? 6.326 -3.611 1.254 1.00 95.56 131 GLN A O 1
ATOM 1022 N N . ILE A 1 132 ? 6.649 -1.799 -0.050 1.00 95.06 132 ILE A N 1
ATOM 1023 C CA . ILE A 1 132 ? 7.096 -2.518 -1.243 1.00 95.06 132 ILE A CA 1
ATOM 1024 C C . ILE A 1 132 ? 8.599 -2.342 -1.409 1.00 95.06 132 ILE A C 1
ATOM 1026 O O . ILE A 1 132 ? 9.110 -1.225 -1.439 1.00 95.06 132 ILE A O 1
ATOM 1030 N N . LEU A 1 133 ? 9.320 -3.453 -1.541 1.00 94.06 133 LEU A N 1
ATOM 1031 C CA . LEU A 1 133 ? 10.761 -3.462 -1.772 1.00 94.06 133 LEU A CA 1
ATOM 1032 C C . LEU A 1 133 ? 11.081 -4.214 -3.059 1.00 94.06 133 LEU A C 1
ATOM 1034 O O . LEU A 1 133 ? 10.615 -5.332 -3.262 1.00 94.06 133 LEU A O 1
ATOM 1038 N N . SER A 1 134 ? 11.931 -3.622 -3.892 1.00 91.31 134 SER A N 1
ATOM 1039 C CA . SER A 1 134 ? 12.451 -4.272 -5.091 1.00 91.31 134 SER A CA 1
ATOM 1040 C C . SER A 1 134 ? 13.606 -5.207 -4.729 1.00 91.31 134 SER A C 1
ATOM 1042 O O . SER A 1 134 ? 14.470 -4.885 -3.904 1.00 91.31 134 SER A O 1
ATOM 1044 N N . ARG A 1 135 ? 13.615 -6.379 -5.356 1.00 86.12 135 ARG A N 1
ATOM 1045 C CA . ARG A 1 135 ? 14.686 -7.376 -5.353 1.00 86.12 135 ARG A CA 1
ATOM 1046 C C . ARG A 1 135 ? 15.058 -7.672 -6.812 1.00 86.12 135 ARG A C 1
ATOM 1048 O O . ARG A 1 135 ? 14.279 -7.366 -7.713 1.00 86.12 135 ARG A O 1
ATOM 1055 N N . PRO A 1 136 ? 16.232 -8.267 -7.088 1.00 85.69 136 PRO A N 1
ATOM 1056 C CA . PRO A 1 136 ? 16.529 -8.738 -8.435 1.00 85.69 136 PRO A CA 1
ATOM 1057 C C . PRO A 1 136 ? 15.394 -9.641 -8.936 1.00 85.69 136 PRO A C 1
ATOM 1059 O O . PRO A 1 136 ? 15.140 -10.682 -8.337 1.00 85.69 136 PRO A O 1
ATOM 1062 N N . TYR A 1 137 ? 14.737 -9.225 -10.020 1.00 80.75 137 TYR A N 1
ATOM 1063 C CA . TYR A 1 137 ? 13.665 -9.943 -10.725 1.00 80.75 137 TYR A CA 1
ATOM 1064 C C . TYR A 1 137 ? 12.282 -10.013 -10.050 1.00 80.75 137 TYR A C 1
ATOM 1066 O O . TYR A 1 137 ? 11.369 -10.550 -10.669 1.00 80.75 137 TYR A O 1
ATOM 1074 N N . PHE A 1 138 ? 12.082 -9.482 -8.838 1.00 88.25 138 PHE A N 1
ATOM 1075 C CA . PHE A 1 138 ?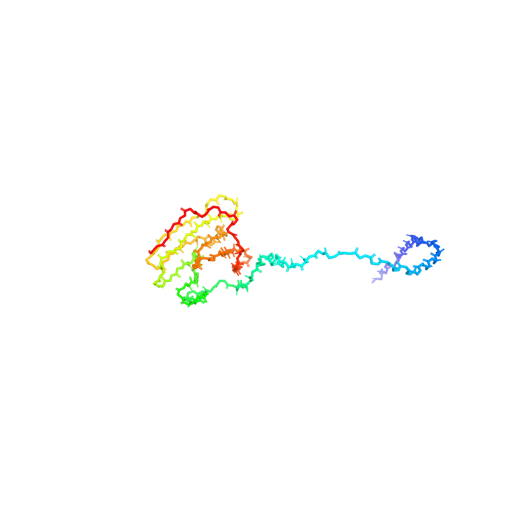 10.768 -9.511 -8.172 1.00 88.25 138 PHE A CA 1
ATOM 1076 C C . PHE A 1 138 ? 10.615 -8.432 -7.090 1.00 88.25 138 PHE A C 1
ATOM 1078 O O . PHE A 1 138 ? 11.578 -7.767 -6.706 1.00 88.25 138 PHE A O 1
ATOM 1085 N N . TYR A 1 139 ? 9.397 -8.268 -6.572 1.00 91.62 139 TYR A N 1
ATOM 1086 C CA . TYR A 1 139 ? 9.083 -7.367 -5.461 1.00 91.62 139 TYR A CA 1
ATOM 1087 C C . TYR A 1 139 ? 8.633 -8.152 -4.233 1.00 91.62 139 TYR A C 1
ATOM 1089 O O . TYR A 1 139 ? 8.001 -9.193 -4.354 1.00 91.62 139 TYR A O 1
ATOM 1097 N N . THR A 1 140 ? 8.916 -7.618 -3.047 1.00 93.38 140 THR A N 1
ATOM 1098 C CA . THR A 1 140 ? 8.402 -8.136 -1.773 1.00 93.38 140 THR A CA 1
ATOM 1099 C C . THR A 1 140 ? 7.542 -7.091 -1.083 1.00 93.38 140 THR A C 1
ATOM 1101 O O . THR A 1 140 ? 7.861 -5.902 -1.132 1.00 93.38 140 THR A O 1
ATOM 1104 N N . MET A 1 141 ? 6.514 -7.554 -0.385 1.00 93.44 141 MET A N 1
ATOM 1105 C CA . MET A 1 141 ? 5.569 -6.768 0.391 1.00 93.44 141 MET A CA 1
ATOM 1106 C C . MET A 1 141 ? 5.688 -7.105 1.882 1.00 93.44 141 MET A C 1
ATOM 1108 O O . MET A 1 141 ? 5.709 -8.277 2.266 1.00 93.44 141 MET A O 1
ATOM 1112 N N . ASP A 1 142 ? 5.746 -6.076 2.724 1.00 94.62 142 ASP A N 1
ATOM 1113 C CA . ASP A 1 142 ? 5.639 -6.179 4.182 1.00 94.62 142 ASP A CA 1
ATOM 1114 C C . ASP A 1 142 ? 4.449 -5.335 4.645 1.00 94.62 142 ASP A C 1
ATOM 1116 O O . ASP A 1 142 ? 4.439 -4.117 4.466 1.00 94.62 142 ASP A O 1
ATOM 1120 N N . PHE A 1 143 ? 3.427 -5.999 5.182 1.00 93.69 143 PHE A N 1
ATOM 1121 C CA . PHE A 1 143 ? 2.175 -5.387 5.605 1.00 93.69 143 PHE A CA 1
ATOM 1122 C C . PHE A 1 143 ? 1.972 -5.575 7.106 1.00 93.69 143 PHE A C 1
ATOM 1124 O O . PHE A 1 143 ? 1.975 -6.707 7.608 1.00 93.69 143 PHE A O 1
ATOM 1131 N N . ARG A 1 144 ? 1.777 -4.469 7.828 1.00 95.00 144 ARG A N 1
ATOM 1132 C CA . ARG A 1 144 ? 1.719 -4.448 9.292 1.00 95.00 144 ARG A CA 1
ATOM 1133 C C . ARG A 1 144 ? 0.585 -3.577 9.809 1.00 95.00 144 ARG A C 1
ATOM 1135 O O . ARG A 1 144 ? 0.256 -2.552 9.224 1.00 95.00 144 ARG A O 1
ATOM 1142 N N . GLU A 1 145 ? 0.037 -3.971 10.951 1.00 95.00 145 GLU A N 1
ATOM 1143 C CA . GLU A 1 145 ? -0.703 -3.080 11.845 1.00 95.00 145 GLU A CA 1
ATOM 1144 C C . GLU A 1 145 ? 0.319 -2.377 12.747 1.00 95.00 145 GLU A C 1
ATOM 1146 O O . GLU A 1 145 ? 1.169 -3.037 13.355 1.00 95.00 145 GLU A O 1
ATOM 1151 N N . ILE A 1 146 ? 0.252 -1.049 12.808 1.00 95.81 146 ILE A N 1
ATOM 1152 C CA . ILE A 1 146 ? 1.154 -0.196 13.589 1.00 95.81 146 ILE A CA 1
ATOM 1153 C C . ILE A 1 146 ? 0.356 0.539 14.676 1.00 95.81 146 ILE A C 1
ATOM 1155 O O . ILE A 1 146 ? -0.835 0.800 14.493 1.00 95.81 146 ILE A O 1
ATOM 1159 N N . PRO A 1 147 ? 0.974 0.890 15.817 1.00 94.50 147 PRO A N 1
ATOM 1160 C CA . PRO A 1 147 ? 0.255 1.522 16.926 1.00 94.50 147 PR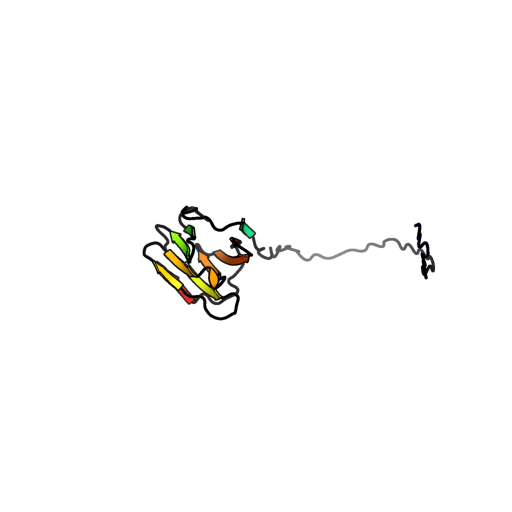O A CA 1
ATOM 1161 C C . PRO A 1 147 ? -0.253 2.934 16.608 1.00 94.50 147 PRO A C 1
ATOM 1163 O O . PRO A 1 147 ? -1.267 3.371 17.150 1.00 94.50 147 PRO A O 1
ATOM 1166 N N . SER A 1 148 ? 0.449 3.653 15.734 1.00 94.19 148 SER A N 1
ATOM 1167 C CA . SER A 1 148 ? 0.128 5.015 15.311 1.00 94.19 148 SER A CA 1
ATOM 1168 C C . SER A 1 148 ? 0.785 5.309 13.969 1.00 94.19 148 SER A C 1
ATOM 1170 O O . SER A 1 148 ? 1.848 4.757 13.687 1.00 94.19 148 SER A O 1
ATOM 1172 N N . ALA A 1 149 ? 0.209 6.220 13.184 1.00 92.12 149 ALA A N 1
ATOM 1173 C CA . ALA A 1 149 ? 0.875 6.735 11.992 1.00 92.12 149 ALA A CA 1
ATOM 1174 C C . ALA A 1 149 ? 2.205 7.416 12.366 1.00 92.12 149 ALA A C 1
ATOM 1176 O O . ALA A 1 149 ? 2.255 8.248 13.275 1.00 92.12 149 ALA A O 1
ATOM 1177 N N . THR A 1 150 ? 3.277 7.058 11.667 1.00 92.44 150 THR A N 1
ATOM 1178 C CA . THR A 1 150 ? 4.600 7.684 11.780 1.00 92.44 150 THR A CA 1
ATOM 1179 C C . THR A 1 150 ? 4.762 8.841 10.794 1.00 92.44 150 THR A C 1
ATOM 1181 O O . THR A 1 150 ? 5.614 9.709 10.987 1.00 92.44 150 THR A O 1
ATOM 1184 N N . ILE A 1 151 ? 3.903 8.897 9.771 1.00 90.50 151 ILE A N 1
ATOM 1185 C CA . ILE A 1 151 ? 3.800 10.011 8.828 1.00 90.50 151 ILE A CA 1
ATOM 1186 C C . ILE A 1 151 ? 2.413 10.656 8.892 1.00 90.50 151 ILE A C 1
ATOM 1188 O O . ILE A 1 151 ? 1.397 10.000 9.115 1.00 90.50 151 ILE A O 1
ATOM 1192 N N . GLN A 1 152 ? 2.349 11.970 8.668 1.00 93.06 152 GLN A N 1
ATOM 1193 C CA . GLN A 1 152 ? 1.073 12.681 8.620 1.00 93.06 152 GLN A CA 1
ATOM 1194 C C . GLN A 1 152 ? 0.232 12.167 7.445 1.00 93.06 152 GLN A C 1
ATOM 1196 O O . GLN A 1 152 ? 0.636 12.313 6.291 1.00 93.06 152 GLN A O 1
ATOM 1201 N N . LEU A 1 153 ? -0.953 11.620 7.727 1.00 92.62 153 LEU A N 1
ATOM 1202 C CA . LEU A 1 153 ? -1.905 11.175 6.703 1.00 92.62 153 LEU A CA 1
ATOM 1203 C C . LEU A 1 153 ? -2.572 12.391 6.047 1.00 92.62 153 LEU A C 1
ATOM 1205 O O . LEU A 1 153 ? -3.123 13.249 6.753 1.00 92.62 153 LEU A O 1
ATOM 1209 N N . SER A 1 154 ? -2.508 12.482 4.718 1.00 87.19 154 SER A N 1
ATOM 1210 C CA . SER A 1 154 ? -2.814 13.719 3.977 1.00 87.19 154 SER A CA 1
ATOM 1211 C C . SER A 1 154 ? -3.816 13.556 2.834 1.00 87.19 154 SER A C 1
ATOM 1213 O O . SER A 1 154 ? -4.487 14.527 2.493 1.00 87.19 154 SER A O 1
ATOM 1215 N N . GLU A 1 155 ? -3.973 12.351 2.289 1.00 82.00 155 GLU A N 1
ATOM 1216 C CA . GLU A 1 155 ? -4.900 12.051 1.192 1.00 82.00 155 GLU A CA 1
ATOM 1217 C C . GLU A 1 155 ? -6.062 11.191 1.682 1.00 82.00 155 GLU A C 1
ATOM 1219 O O . GLU A 1 155 ? -5.905 10.463 2.660 1.00 82.00 155 GLU A O 1
ATOM 1224 N N . GLY A 1 156 ? -7.223 11.297 1.028 1.00 78.75 156 GLY A N 1
ATOM 1225 C CA . GLY A 1 156 ? -8.436 10.549 1.361 1.00 78.75 156 GLY A CA 1
ATOM 1226 C C . GLY A 1 156 ? -9.044 9.871 0.131 1.00 78.75 156 GLY A C 1
ATOM 1227 O O . GLY A 1 156 ? -9.029 10.453 -0.953 1.00 78.75 156 GLY A O 1
ATOM 1228 N N . TYR A 1 157 ? -9.584 8.665 0.309 1.00 76.56 157 TYR A N 1
ATOM 1229 C CA . TYR A 1 157 ? -10.365 7.916 -0.685 1.00 76.56 157 TYR A CA 1
ATOM 1230 C C . TYR A 1 157 ? -11.714 7.498 -0.086 1.00 76.56 157 TYR A C 1
ATOM 1232 O O . TYR A 1 157 ? -11.760 7.118 1.089 1.00 76.56 157 TYR A O 1
ATOM 1240 N N . ARG A 1 158 ? -12.780 7.591 -0.888 1.00 67.19 158 ARG A N 1
ATOM 1241 C CA . ARG A 1 158 ? -14.166 7.220 -0.570 1.00 67.19 158 ARG A CA 1
ATOM 1242 C C . ARG A 1 158 ? -14.775 6.484 -1.751 1.00 67.19 158 ARG A C 1
ATOM 1244 O O . ARG A 1 158 ? -14.484 6.928 -2.884 1.00 67.19 158 ARG A O 1
#

Foldseek 3Di:
DDDDDDDDDDDDDDDDDDDDDDDDDDDDDDDDDDDDPPPVPPPPVPDKDWQDKWAWAAPDQCQDDPRQWGWHDDQFWIWTFGPPAPKKFKFKAFPVGDGFDWDDDPGTIITTLVSQIWMWMDGPNWIKIWTWDDDVPGIMITIITDRDDPDDGDDMDD

Secondary structure (DSSP, 8-state):
------------------------------------------------EEEEEESPPBSS-EEETTTTEEEEE-SSEEEEEESS---EEEEEE-TTSSBPPEEEETTEEEEESTT--EEEEEETTEEEEEEEEEETTEEEEEEEEESS-SS---EEE-